Protein AF-A0A7G8EU50-F1 (afdb_monomer)

pLDDT: mean 73.91, std 13.26, range [49.25, 89.12]

Mean predicted aligned error: 10.5 Å

Solvent-accessible surface area (backbone atoms only — not comparable to full-atom values): 3445 Å² total; per-residue (Å²): 129,72,63,64,61,56,52,54,50,49,58,28,51,75,67,67,71,47,55,68,73,59,44,53,49,52,29,67,75,69,68,50,62,86,88,50,74,88,65,72,93,59,97,80,77,86,75,75,85,84,125

Secondary structure (DSSP, 8-state):
--HHHHHHHHHHHHTT-S-HHHHHHHHHHHT--TTS----SSTT-------

Radius of gyration: 12.82 Å; Cα contacts (8 Å, |Δi|>4): 16; chains: 1; bounding box: 24×20×45 Å

Structure (mmCIF, N/CA/C/O backbone):
data_AF-A0A7G8EU50-F1
#
_entry.id   AF-A0A7G8EU50-F1
#
loop_
_atom_site.group_PDB
_atom_site.id
_atom_site.type_symbol
_atom_site.label_atom_id
_atom_site.label_alt_id
_atom_site.label_comp_id
_atom_site.label_asym_id
_atom_site.label_entity_id
_atom_site.label_seq_id
_atom_site.pdbx_PDB_ins_code
_atom_site.Cartn_x
_atom_site.Cartn_y
_atom_site.Cartn_z
_atom_site.occupancy
_atom_site.B_iso_or_equiv
_atom_site.auth_seq_id
_atom_site.auth_comp_id
_atom_site.auth_asym_id
_atom_site.auth_atom_id
_atom_site.pdbx_PDB_model_num
ATOM 1 N N . MET A 1 1 ? 8.346 3.277 -15.523 1.00 51.06 1 MET A N 1
ATOM 2 C CA . MET A 1 1 ? 7.738 2.685 -14.311 1.00 51.06 1 MET A CA 1
ATOM 3 C C . MET A 1 1 ? 7.339 3.834 -13.398 1.00 51.06 1 MET A C 1
ATOM 5 O O . MET A 1 1 ? 8.192 4.659 -13.097 1.00 51.06 1 MET A O 1
ATOM 9 N N . ASN A 1 2 ? 6.051 3.969 -13.072 1.00 58.94 2 ASN A N 1
ATOM 10 C CA . ASN A 1 2 ? 5.515 5.123 -12.339 1.00 58.94 2 ASN A CA 1
ATOM 11 C C . ASN A 1 2 ? 5.965 5.090 -10.872 1.00 58.94 2 ASN A C 1
ATOM 13 O O . ASN A 1 2 ? 5.280 4.521 -10.026 1.00 58.94 2 ASN A O 1
ATOM 17 N N . SER A 1 3 ? 7.107 5.715 -10.580 1.00 70.38 3 SER A N 1
ATOM 18 C CA . SER A 1 3 ? 7.676 5.817 -9.227 1.00 70.38 3 SER A CA 1
ATOM 19 C C . SER A 1 3 ? 6.683 6.401 -8.205 1.00 70.38 3 SER A C 1
ATOM 21 O O . SER A 1 3 ? 6.670 6.012 -7.042 1.00 70.38 3 SER A O 1
ATOM 23 N N . THR A 1 4 ? 5.769 7.264 -8.659 1.00 79.06 4 THR A N 1
ATOM 24 C CA . THR A 1 4 ? 4.724 7.895 -7.840 1.00 79.06 4 THR A CA 1
ATOM 25 C C . THR A 1 4 ? 3.753 6.890 -7.223 1.00 79.06 4 THR A C 1
ATOM 27 O O . THR A 1 4 ? 3.415 7.008 -6.052 1.00 79.06 4 THR A O 1
ATOM 30 N N . VAL A 1 5 ? 3.347 5.867 -7.984 1.00 81.62 5 VAL A N 1
ATOM 31 C CA . VAL A 1 5 ? 2.380 4.859 -7.513 1.00 81.62 5 VAL A CA 1
ATOM 32 C C . VAL A 1 5 ? 3.000 3.993 -6.419 1.00 81.62 5 VAL A C 1
ATOM 34 O O . VAL A 1 5 ? 2.332 3.666 -5.441 1.00 81.62 5 VAL A O 1
ATOM 37 N N . LEU A 1 6 ? 4.288 3.660 -6.555 1.00 82.50 6 LEU A N 1
ATOM 38 C CA . LEU A 1 6 ? 5.019 2.923 -5.527 1.00 82.50 6 LEU A CA 1
ATOM 39 C C . LEU A 1 6 ? 5.179 3.777 -4.264 1.00 82.50 6 LEU A C 1
ATOM 41 O O . LEU A 1 6 ? 4.922 3.285 -3.173 1.00 82.50 6 LEU A O 1
ATOM 45 N N . MET A 1 7 ? 5.516 5.064 -4.402 1.00 84.69 7 MET A N 1
ATOM 46 C CA . MET A 1 7 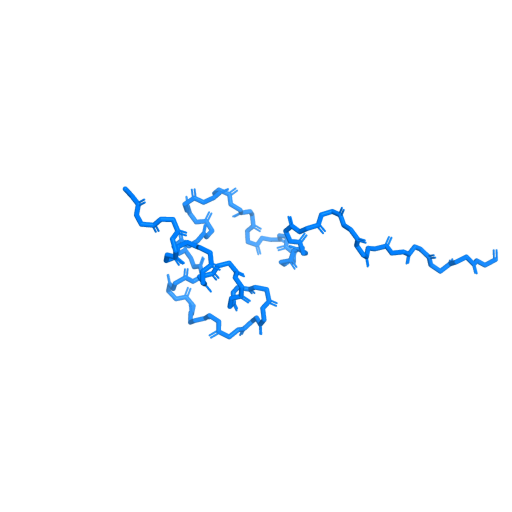? 5.629 5.977 -3.259 1.00 84.69 7 MET A CA 1
ATOM 47 C C . MET A 1 7 ? 4.312 6.133 -2.488 1.00 84.69 7 MET A C 1
ATOM 49 O O . MET A 1 7 ? 4.305 6.050 -1.261 1.00 84.69 7 MET A O 1
ATOM 53 N N . GLU A 1 8 ? 3.188 6.321 -3.182 1.00 86.00 8 GLU A N 1
ATOM 54 C CA . GLU A 1 8 ? 1.875 6.397 -2.533 1.00 86.00 8 GLU A CA 1
ATOM 55 C C . GLU A 1 8 ? 1.488 5.077 -1.858 1.00 86.00 8 GLU A C 1
ATOM 57 O O . GLU A 1 8 ? 0.921 5.084 -0.762 1.00 86.00 8 GLU A O 1
ATOM 62 N N . ALA A 1 9 ? 1.803 3.943 -2.492 1.00 85.19 9 ALA A N 1
ATOM 63 C CA . ALA A 1 9 ? 1.570 2.629 -1.909 1.00 85.19 9 ALA A CA 1
ATOM 64 C C . ALA A 1 9 ? 2.411 2.420 -0.642 1.00 85.19 9 ALA A C 1
ATOM 66 O O . ALA A 1 9 ? 1.877 1.933 0.350 1.00 85.19 9 ALA A O 1
ATOM 67 N N . LEU A 1 10 ? 3.676 2.849 -0.633 1.00 84.38 10 LEU A N 1
ATOM 68 C CA . LEU A 1 10 ? 4.543 2.794 0.548 1.00 84.38 10 LEU A CA 1
ATOM 69 C C . LEU A 1 10 ? 4.023 3.688 1.682 1.00 84.38 10 LEU A C 1
ATOM 71 O O . LEU A 1 10 ? 3.885 3.227 2.812 1.00 84.38 10 LEU A O 1
ATOM 75 N N . LEU A 1 11 ? 3.632 4.929 1.378 1.00 85.81 11 LEU A N 1
ATOM 76 C CA . LEU A 1 11 ? 3.078 5.852 2.374 1.00 85.81 11 LEU A CA 1
ATOM 77 C C . LEU A 1 11 ? 1.792 5.306 3.021 1.00 85.81 11 LEU A C 1
ATOM 79 O O . LEU A 1 11 ? 1.566 5.454 4.222 1.00 85.81 11 LEU A O 1
ATOM 83 N N . ARG A 1 12 ? 0.921 4.671 2.233 1.00 85.25 12 ARG A N 1
ATOM 84 C CA . ARG A 1 12 ? -0.307 4.041 2.743 1.00 85.25 12 ARG A CA 1
ATOM 85 C C . ARG A 1 12 ? -0.041 2.700 3.432 1.00 85.25 12 ARG A C 1
ATOM 87 O O . ARG A 1 12 ? -0.793 2.335 4.337 1.00 85.25 12 ARG A O 1
ATOM 94 N N . TYR A 1 13 ? 1.003 1.977 3.020 1.00 84.94 13 TYR A N 1
ATOM 95 C CA . TYR A 1 13 ? 1.473 0.757 3.678 1.00 84.94 13 TYR A CA 1
ATOM 96 C C . TYR A 1 13 ? 1.922 1.060 5.109 1.00 84.94 13 TYR A C 1
ATOM 98 O O . TYR A 1 13 ? 1.453 0.384 6.027 1.00 84.94 13 TYR A O 1
ATOM 106 N N . GLU A 1 14 ? 2.716 2.119 5.305 1.00 82.75 14 GLU A N 1
ATOM 107 C CA . GLU A 1 14 ? 3.121 2.597 6.637 1.00 82.75 14 GLU A CA 1
ATOM 108 C C . GLU A 1 14 ? 1.931 3.083 7.466 1.00 82.75 14 GLU A C 1
ATOM 110 O O . GLU A 1 14 ? 1.823 2.771 8.647 1.00 82.75 14 GLU A O 1
ATOM 115 N N . GLN A 1 15 ? 0.976 3.779 6.847 1.00 85.38 15 GLN A N 1
ATOM 116 C CA . GLN A 1 15 ? -0.231 4.237 7.542 1.00 85.38 15 GLN A CA 1
ATOM 117 C C . GLN A 1 15 ? -1.275 3.133 7.780 1.00 85.38 15 GLN A C 1
ATOM 119 O O . GLN A 1 15 ? -2.354 3.419 8.292 1.00 85.38 15 GLN A O 1
ATOM 124 N N . HIS A 1 16 ? -1.000 1.883 7.390 1.00 80.50 16 HIS A N 1
ATOM 125 C CA . HIS A 1 16 ? -1.928 0.749 7.500 1.00 80.50 16 HIS A CA 1
ATOM 126 C C . HIS A 1 16 ? -3.291 0.987 6.812 1.00 80.50 16 HIS A C 1
ATOM 128 O O . HIS A 1 16 ? -4.272 0.304 7.103 1.00 80.50 16 HIS A O 1
ATOM 134 N N . THR A 1 17 ? -3.354 1.928 5.867 1.00 87.00 17 THR A N 1
ATOM 135 C CA . THR A 1 17 ? -4.563 2.270 5.096 1.00 87.00 17 THR A CA 1
ATOM 136 C C . THR A 1 17 ? -4.623 1.542 3.754 1.00 87.00 17 THR A C 1
ATOM 138 O O . THR A 1 17 ? -5.573 1.705 2.985 1.00 87.00 17 THR A O 1
ATOM 141 N N . LEU A 1 18 ? -3.609 0.727 3.454 1.00 87.00 18 LEU A N 1
ATOM 142 C CA . LEU A 1 18 ? -3.530 -0.039 2.221 1.00 87.00 18 LEU A CA 1
ATOM 143 C C . LEU A 1 18 ? -4.443 -1.285 2.275 1.00 87.00 18 LEU A C 1
ATOM 145 O O . LEU A 1 18 ? -4.353 -2.068 3.226 1.00 87.00 18 LEU A O 1
ATOM 149 N N . PRO A 1 19 ? -5.292 -1.533 1.259 1.00 89.12 19 PRO A N 1
ATOM 150 C CA . PRO A 1 19 ? -6.098 -2.750 1.199 1.00 89.12 19 PRO A CA 1
ATOM 151 C C . PRO A 1 19 ? -5.223 -4.007 1.072 1.00 89.12 19 PRO A C 1
ATOM 153 O O . PRO A 1 19 ? -4.170 -3.986 0.435 1.00 89.12 19 PRO A O 1
ATOM 156 N N . ARG A 1 20 ? -5.689 -5.133 1.633 1.00 83.38 20 ARG A N 1
ATOM 157 C CA . ARG A 1 20 ? -4.921 -6.391 1.745 1.00 83.38 20 ARG A CA 1
ATOM 158 C C . ARG A 1 20 ? -4.292 -6.859 0.428 1.00 83.38 20 ARG A C 1
ATOM 160 O O . ARG A 1 20 ? -3.123 -7.216 0.421 1.00 83.38 20 ARG A O 1
ATOM 167 N N . SER A 1 21 ? -5.029 -6.833 -0.682 1.00 88.88 21 SER A N 1
ATOM 168 C CA . SER A 1 21 ? -4.504 -7.261 -1.991 1.00 88.88 21 SER A CA 1
ATOM 169 C C . SER A 1 21 ? -3.339 -6.395 -2.471 1.00 88.88 21 SER A C 1
ATOM 171 O O . SER A 1 21 ? -2.406 -6.885 -3.095 1.00 88.88 21 SER A O 1
ATOM 173 N N . MET A 1 22 ? -3.386 -5.101 -2.159 1.00 87.00 22 MET A N 1
ATOM 174 C CA . MET A 1 22 ? -2.357 -4.136 -2.533 1.00 87.00 22 MET A CA 1
ATOM 175 C C . MET A 1 22 ? -1.150 -4.245 -1.596 1.00 87.00 22 MET A C 1
ATOM 177 O O . MET A 1 22 ? -0.020 -4.074 -2.036 1.00 87.00 22 MET A O 1
ATOM 181 N N . ARG A 1 23 ? -1.384 -4.628 -0.334 1.00 85.06 23 ARG A N 1
ATOM 182 C CA . ARG A 1 23 ? -0.331 -4.980 0.624 1.00 85.06 23 ARG A CA 1
ATOM 183 C C . ARG A 1 23 ? 0.490 -6.164 0.128 1.00 85.06 23 ARG A C 1
ATOM 185 O O . ARG A 1 23 ? 1.690 -6.015 -0.045 1.00 85.06 23 ARG A O 1
ATOM 192 N N . LEU A 1 24 ? -0.187 -7.247 -0.255 1.00 86.25 24 LEU A N 1
ATOM 193 C CA . LEU A 1 24 ? 0.452 -8.438 -0.818 1.00 86.25 24 LEU A CA 1
ATOM 194 C C . LEU A 1 24 ? 1.241 -8.130 -2.095 1.00 86.25 24 LEU A C 1
ATOM 196 O O . LEU A 1 24 ? 2.298 -8.707 -2.320 1.00 86.25 24 LEU A O 1
ATOM 200 N N . TRP A 1 25 ? 0.749 -7.208 -2.928 1.00 88.19 25 TRP A N 1
ATOM 201 C CA . TRP A 1 25 ? 1.489 -6.762 -4.108 1.00 88.19 25 TRP A CA 1
ATOM 202 C C . TRP A 1 25 ? 2.769 -6.004 -3.738 1.00 88.19 25 TRP A C 1
ATOM 204 O O . TRP A 1 25 ? 3.810 -6.268 -4.334 1.00 88.19 25 TRP A O 1
ATOM 214 N N . VAL A 1 26 ? 2.714 -5.093 -2.760 1.00 85.44 26 VAL A N 1
ATOM 215 C CA . VAL A 1 26 ? 3.900 -4.373 -2.263 1.00 85.44 26 VAL A CA 1
ATOM 216 C C . VAL A 1 26 ? 4.894 -5.353 -1.643 1.00 85.44 26 VAL A C 1
ATOM 218 O O . VAL A 1 26 ? 6.074 -5.297 -1.971 1.00 85.44 26 VAL A O 1
ATOM 221 N N . GLU A 1 27 ? 4.413 -6.283 -0.818 1.00 86.88 27 GLU A N 1
ATOM 222 C CA . GLU A 1 27 ? 5.233 -7.317 -0.183 1.00 86.88 27 GLU A CA 1
ATOM 223 C C . GLU A 1 27 ? 5.912 -8.214 -1.221 1.00 86.88 27 GLU A C 1
ATOM 225 O O . GLU A 1 27 ? 7.115 -8.425 -1.142 1.00 86.88 27 GLU A O 1
ATOM 230 N N . ALA A 1 28 ? 5.190 -8.662 -2.251 1.00 87.00 28 ALA A N 1
ATOM 231 C CA . ALA A 1 28 ? 5.765 -9.465 -3.330 1.00 87.00 28 ALA A CA 1
ATOM 232 C C . ALA A 1 28 ? 6.719 -8.669 -4.237 1.00 87.00 28 ALA A C 1
ATOM 234 O O . ALA A 1 28 ? 7.684 -9.224 -4.750 1.00 87.00 28 ALA A O 1
ATOM 235 N N . THR A 1 29 ? 6.458 -7.375 -4.449 1.00 85.25 29 THR A N 1
ATOM 236 C CA . THR A 1 29 ? 7.292 -6.506 -5.302 1.00 85.25 29 THR A CA 1
ATOM 237 C C . THR A 1 29 ? 8.603 -6.120 -4.620 1.00 85.25 29 THR A C 1
ATOM 239 O O . THR A 1 29 ? 9.615 -5.951 -5.294 1.00 85.25 29 THR A O 1
ATOM 242 N N . LEU A 1 30 ? 8.576 -5.944 -3.298 1.00 84.12 30 LEU A N 1
ATOM 243 C CA . LEU A 1 30 ? 9.725 -5.551 -2.479 1.00 84.12 30 LEU A CA 1
ATOM 244 C C . LEU A 1 30 ? 10.350 -6.730 -1.722 1.00 84.12 30 LEU A C 1
ATOM 246 O O . LEU A 1 30 ? 11.276 -6.517 -0.946 1.00 84.12 30 LEU A O 1
ATOM 250 N N . GLU A 1 31 ? 9.825 -7.941 -1.925 1.00 83.75 31 GLU A N 1
ATOM 251 C CA . GLU A 1 31 ? 10.236 -9.170 -1.237 1.00 83.75 31 GLU A CA 1
ATOM 252 C C . GLU A 1 31 ? 10.227 -9.021 0.300 1.00 83.75 31 GLU A C 1
ATOM 254 O O . GLU A 1 31 ? 11.101 -9.525 1.004 1.00 83.75 31 GLU A O 1
ATOM 259 N N . LEU A 1 32 ? 9.232 -8.298 0.830 1.00 77.44 32 LEU A N 1
ATOM 260 C CA . LEU A 1 32 ? 9.063 -8.064 2.267 1.00 77.44 32 LEU A CA 1
ATOM 261 C C . LEU A 1 32 ? 8.504 -9.317 2.945 1.00 77.44 32 LEU A C 1
ATOM 263 O O . LEU A 1 32 ? 7.543 -9.919 2.463 1.00 77.44 32 LEU A O 1
ATOM 267 N N . ASP A 1 33 ? 9.070 -9.673 4.097 1.00 71.31 33 ASP A N 1
ATOM 268 C CA . ASP A 1 33 ? 8.578 -10.791 4.894 1.00 71.31 33 ASP A CA 1
ATOM 269 C C . ASP A 1 33 ? 7.290 -10.397 5.650 1.00 71.31 33 ASP A C 1
ATOM 271 O O . ASP A 1 33 ? 7.326 -9.481 6.476 1.00 71.31 33 ASP A O 1
ATOM 275 N N . PRO A 1 34 ? 6.157 -11.090 5.424 1.00 65.81 34 PRO A N 1
ATOM 276 C CA . PRO A 1 34 ? 4.883 -10.780 6.080 1.0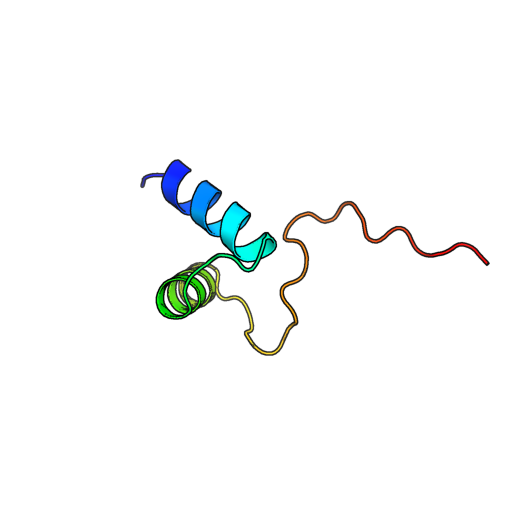0 65.81 34 PRO A CA 1
ATOM 277 C C . PRO A 1 34 ? 4.869 -11.159 7.570 1.00 65.81 34 PRO A C 1
ATOM 279 O O . PRO A 1 34 ? 3.945 -10.789 8.300 1.00 65.81 34 PRO A O 1
ATOM 282 N N . SER A 1 35 ? 5.859 -11.932 8.026 1.00 65.44 35 SER A N 1
ATOM 283 C CA . SER A 1 35 ? 6.040 -12.313 9.430 1.00 65.44 35 SER A CA 1
ATOM 284 C C . SER A 1 35 ? 6.775 -11.224 10.211 1.00 65.44 35 SER A C 1
ATOM 286 O O . SER A 1 35 ? 6.704 -11.206 11.444 1.00 65.44 35 SER A O 1
ATOM 288 N N . GLN A 1 36 ? 7.444 -10.292 9.526 1.00 61.25 36 GLN A N 1
ATOM 289 C CA . GLN A 1 36 ? 7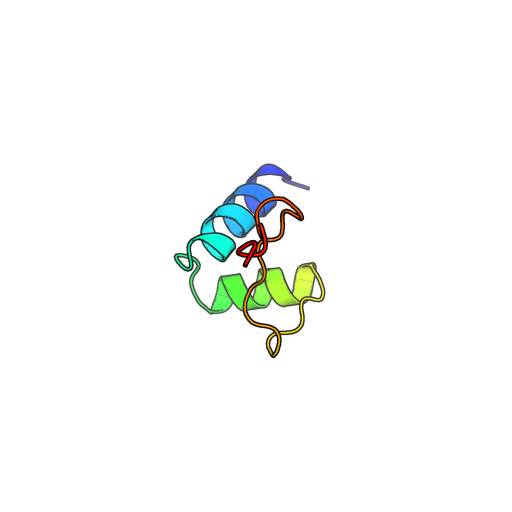.966 -9.091 10.153 1.00 61.25 36 GLN A CA 1
ATOM 290 C C . GLN A 1 36 ? 6.851 -8.043 10.263 1.00 61.25 36 GLN A C 1
ATOM 292 O O . GLN A 1 36 ? 6.239 -7.679 9.257 1.00 61.25 36 GLN A O 1
ATOM 297 N N . PRO A 1 37 ? 6.569 -7.516 11.473 1.00 59.34 37 PRO A N 1
ATOM 298 C CA . PRO A 1 37 ? 5.667 -6.378 11.600 1.00 59.34 37 PRO A CA 1
ATOM 299 C C . PRO A 1 37 ? 6.206 -5.268 10.705 1.00 59.34 37 PRO A C 1
ATOM 301 O O . PRO A 1 37 ? 7.413 -5.048 10.733 1.00 59.34 37 PRO A 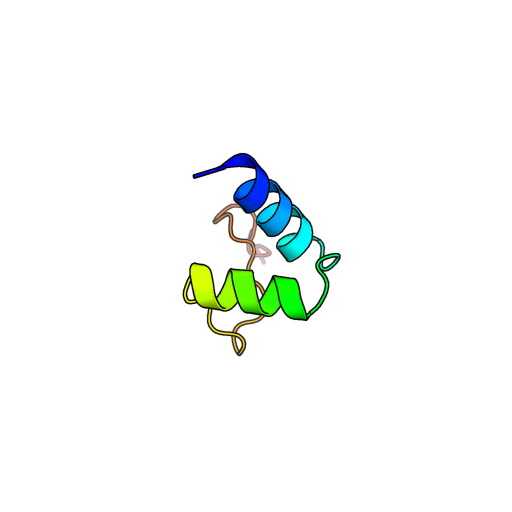O 1
ATOM 304 N N . ALA A 1 38 ? 5.334 -4.629 9.914 1.00 60.56 38 ALA A N 1
ATOM 305 C CA . ALA A 1 38 ? 5.687 -3.565 8.977 1.00 60.56 38 ALA A CA 1
ATOM 306 C C . ALA A 1 38 ? 6.604 -2.550 9.671 1.00 60.56 38 ALA A C 1
ATOM 308 O O . ALA A 1 38 ? 6.146 -1.679 10.410 1.00 60.56 38 ALA A O 1
ATOM 309 N N . GLN A 1 39 ? 7.913 -2.734 9.510 1.00 60.94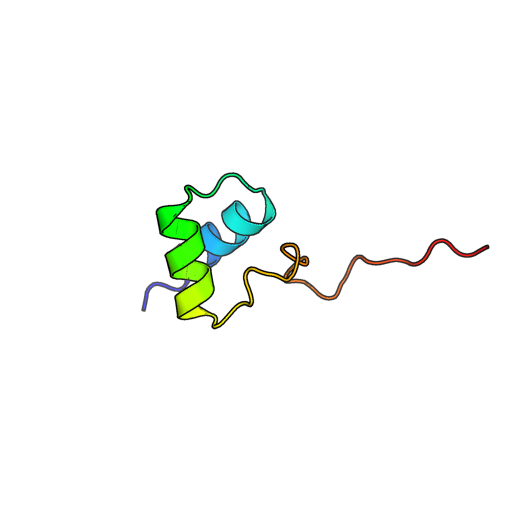 39 GLN A N 1
ATOM 310 C CA . GLN A 1 39 ? 8.888 -1.842 10.100 1.00 60.94 39 GLN A CA 1
ATOM 311 C C . GLN A 1 39 ? 8.849 -0.576 9.258 1.00 60.94 39 GLN A C 1
ATOM 313 O O . GLN A 1 39 ? 8.707 -0.684 8.033 1.00 60.94 39 GLN A O 1
ATOM 318 N N . PRO A 1 40 ? 8.948 0.607 9.882 1.00 58.56 40 PRO A N 1
ATOM 319 C CA . PRO A 1 40 ? 9.071 1.839 9.134 1.00 58.56 40 PRO A CA 1
ATOM 320 C C . PRO A 1 40 ? 10.184 1.659 8.106 1.00 58.56 40 PRO A C 1
ATOM 322 O O . PRO A 1 40 ? 11.311 1.305 8.462 1.00 58.56 40 PRO A O 1
ATOM 325 N N . LEU A 1 41 ? 9.868 1.867 6.830 1.00 60.03 41 LEU A N 1
ATOM 326 C CA . LEU A 1 41 ? 10.826 1.683 5.732 1.00 60.03 41 LEU A CA 1
ATOM 327 C C . LEU A 1 41 ? 11.935 2.750 5.777 1.00 60.03 41 LEU A C 1
ATOM 329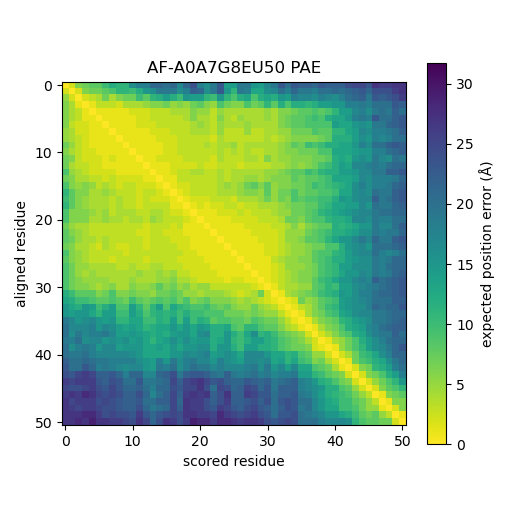 O O . LEU A 1 41 ? 12.876 2.728 4.984 1.00 60.03 41 LEU A O 1
ATOM 333 N N . MET A 1 42 ? 11.832 3.681 6.728 1.00 53.50 42 MET A N 1
ATOM 334 C CA . MET A 1 42 ? 12.802 4.714 7.036 1.00 53.50 42 MET A CA 1
ATOM 335 C C . MET A 1 42 ? 13.633 4.314 8.272 1.00 53.50 42 MET A C 1
ATOM 337 O O . MET A 1 42 ? 13.103 4.294 9.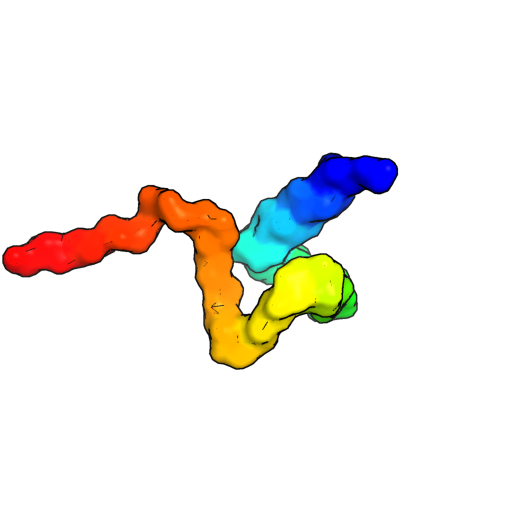389 1.00 53.50 42 MET A O 1
ATOM 341 N N . PRO A 1 43 ? 14.949 4.063 8.134 1.00 49.25 43 PRO A N 1
ATOM 342 C CA . PRO A 1 43 ? 15.840 3.908 9.278 1.00 49.25 43 PRO A CA 1
ATOM 343 C C . PRO A 1 43 ? 16.065 5.290 9.904 1.00 49.25 43 PRO A C 1
ATOM 345 O O . PRO A 1 43 ? 17.016 5.988 9.563 1.00 49.25 43 PRO A O 1
ATOM 348 N N . GLY A 1 44 ? 15.146 5.745 10.761 1.00 54.09 44 GLY A N 1
ATOM 349 C CA . GLY A 1 44 ? 15.222 7.120 11.264 1.00 54.09 44 GLY A CA 1
ATOM 350 C C . GLY A 1 44 ? 14.518 7.465 12.571 1.00 54.09 44 GLY A C 1
ATOM 351 O O . GLY A 1 44 ? 14.835 8.515 13.118 1.00 54.09 44 GLY A O 1
ATOM 352 N N . GLN A 1 45 ? 13.607 6.648 13.115 1.00 54.06 45 GLN A N 1
ATOM 353 C CA . GLN A 1 45 ? 12.892 7.026 14.351 1.00 54.06 45 GLN A CA 1
AT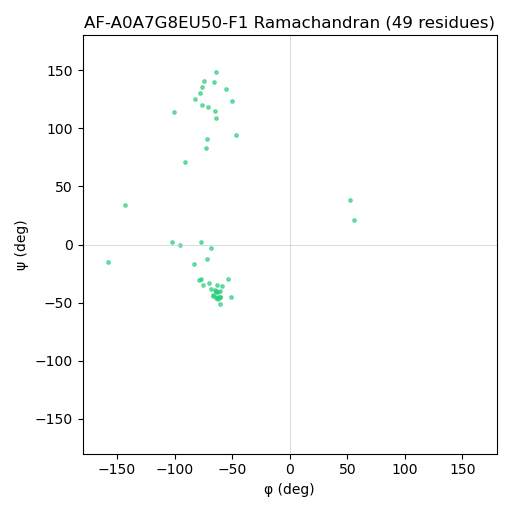OM 354 C C . GLN A 1 45 ? 12.609 5.870 15.322 1.00 54.06 45 GLN A C 1
ATOM 356 O O . GLN A 1 45 ? 11.629 5.898 16.057 1.00 54.06 45 GLN A O 1
ATOM 361 N N . ALA A 1 46 ? 13.498 4.882 15.407 1.00 55.06 46 ALA A N 1
ATOM 362 C CA . ALA A 1 46 ? 13.599 4.062 16.615 1.00 55.06 46 ALA A CA 1
ATOM 363 C C . ALA A 1 46 ? 14.631 4.710 17.554 1.00 55.06 46 ALA A C 1
ATOM 365 O O . ALA A 1 46 ? 15.756 4.235 17.678 1.00 55.06 46 ALA A O 1
ATOM 366 N N . HIS A 1 47 ? 14.287 5.855 18.153 1.00 50.78 47 HIS A N 1
ATOM 367 C CA . HIS A 1 47 ? 15.110 6.418 19.225 1.00 50.78 47 HIS A CA 1
ATOM 368 C C . HIS A 1 47 ? 14.929 5.512 20.456 1.00 50.78 47 HIS A C 1
ATOM 370 O O . HIS A 1 47 ? 13.791 5.360 20.910 1.00 50.78 47 HIS A O 1
ATOM 376 N N . PRO A 1 48 ? 15.984 4.864 20.979 1.00 65.12 48 PRO A N 1
ATOM 377 C CA . PRO A 1 48 ? 15.857 4.041 22.175 1.00 65.12 48 PRO A CA 1
ATOM 378 C C . PRO A 1 48 ? 15.497 4.942 23.368 1.00 65.12 48 PRO A C 1
ATOM 380 O O . PRO A 1 48 ? 16.054 6.037 23.474 1.00 65.12 48 PRO A O 1
ATOM 383 N N . PRO A 1 49 ? 14.596 4.533 24.279 1.00 61.66 49 PRO A N 1
ATOM 384 C CA . PRO A 1 49 ? 14.442 5.247 25.536 1.00 61.66 49 PRO A CA 1
ATOM 385 C C . PRO A 1 49 ? 15.764 5.116 26.302 1.00 61.66 49 PRO A C 1
ATOM 387 O O . PRO A 1 49 ? 16.131 4.025 26.736 1.00 61.66 49 PRO A O 1
ATOM 390 N N . ALA A 1 50 ? 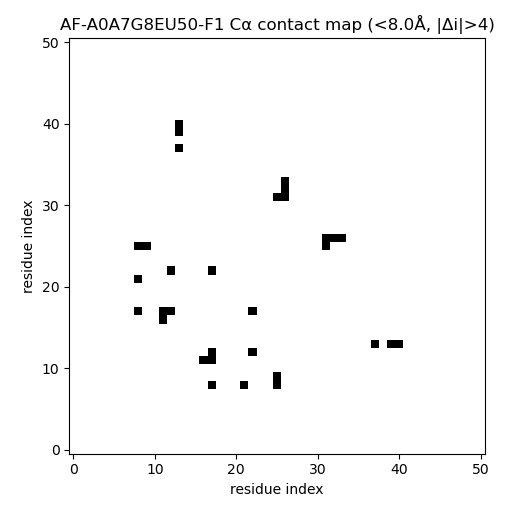16.508 6.218 26.405 1.00 64.12 50 ALA A N 1
ATOM 391 C CA . ALA A 1 50 ? 17.653 6.311 27.295 1.00 64.12 50 ALA A CA 1
ATOM 392 C C . ALA A 1 50 ? 17.131 6.205 28.736 1.00 64.12 50 ALA A C 1
ATOM 394 O O . ALA A 1 50 ? 16.347 7.047 29.176 1.00 64.12 50 ALA A O 1
ATOM 395 N N . HIS A 1 51 ? 17.519 5.127 29.413 1.00 58.56 51 HIS A N 1
ATOM 396 C CA . HIS A 1 51 ? 17.377 4.940 30.854 1.00 58.56 51 HIS A CA 1
ATOM 397 C C . HIS A 1 51 ? 18.656 5.412 31.556 1.00 58.56 51 HIS A C 1
ATOM 399 O O . HIS A 1 51 ? 19.732 5.339 30.919 1.00 58.56 51 HIS A O 1
#

Foldseek 3Di:
DPPPVLVVLLVCVVVVNDDPVSVVVNCVVVVNDPVDDPDNPDPDPPPDPDD

Nearest PDB structures (foldseek):
  8z6g-assembly3_E  TM=7.697E-01  e=5.659E+00  Pseudomonas aeruginosa

Sequence (51 aa):
MNSTVLMEALLRYEQHTLPRSMRLWVEATLELDPSQPAQPLMPGQAHPPAH